Protein AF-A0A967JAC5-F1 (afdb_monomer)

Solvent-accessible surface area (backbone atoms only — not comparable to full-atom values): 6744 Å² total; per-residue (Å²): 112,56,71,59,28,47,74,72,74,51,65,57,45,40,52,68,57,49,48,42,51,32,27,32,42,99,85,54,91,62,72,37,90,35,36,62,32,83,73,79,87,44,86,60,30,35,56,51,96,73,80,52,101,63,58,70,65,92,83,77,24,71,68,17,19,12,68,77,66,49,56,58,78,51,39,55,64,90,80,77,50,70,52,76,59,63,81,59,94,86,69,72,83,75,94,51,53,83,79,49,64,81,65,44,59,84,133

Structure (mmCIF, N/CA/C/O backbone):
data_AF-A0A967JAC5-F1
#
_entry.id   AF-A0A967JAC5-F1
#
loop_
_atom_site.group_PDB
_atom_site.id
_atom_site.type_symbol
_atom_site.label_atom_id
_atom_site.label_alt_id
_atom_site.label_comp_id
_atom_site.label_asym_id
_atom_site.label_entity_id
_atom_site.label_seq_id
_atom_site.pdbx_PDB_ins_code
_atom_site.Cartn_x
_atom_site.Cartn_y
_atom_site.Cartn_z
_atom_site.occupancy
_atom_site.B_iso_or_equiv
_atom_site.auth_seq_id
_atom_site.auth_comp_id
_atom_site.auth_asym_id
_atom_site.auth_atom_id
_atom_site.pdbx_PDB_model_num
ATOM 1 N N . ALA A 1 1 ? -15.618 3.124 0.108 1.00 93.44 1 ALA A N 1
ATOM 2 C CA . ALA A 1 1 ? -14.870 1.882 -0.181 1.00 93.44 1 ALA A CA 1
ATOM 3 C C . ALA A 1 1 ? -15.411 0.703 0.634 1.00 93.44 1 ALA A C 1
ATOM 5 O O . ALA A 1 1 ? -15.743 -0.321 0.051 1.00 93.44 1 ALA A O 1
ATOM 6 N N . GLU A 1 2 ? -15.597 0.866 1.946 1.00 97.56 2 GLU A N 1
ATOM 7 C CA . GLU A 1 2 ? -16.080 -0.189 2.853 1.00 97.56 2 GLU A CA 1
ATOM 8 C C . GLU A 1 2 ? -17.402 -0.857 2.431 1.00 97.56 2 GLU A C 1
ATOM 10 O O . GLU A 1 2 ? -17.460 -2.079 2.352 1.00 97.56 2 GLU A O 1
ATOM 15 N N . ALA A 1 3 ? -18.438 -0.082 2.082 1.00 98.38 3 ALA A N 1
ATOM 16 C CA . ALA A 1 3 ? -19.729 -0.641 1.661 1.00 98.38 3 ALA A CA 1
ATOM 17 C C . ALA A 1 3 ? -19.607 -1.597 0.457 1.00 98.38 3 ALA A C 1
ATOM 19 O O . ALA A 1 3 ? -20.254 -2.641 0.420 1.00 98.38 3 ALA A O 1
ATOM 20 N N . PHE A 1 4 ? -18.741 -1.267 -0.508 1.00 98.50 4 PHE A N 1
ATOM 21 C CA . PHE A 1 4 ? -18.459 -2.138 -1.648 1.00 98.50 4 PHE A CA 1
ATOM 22 C C . PHE A 1 4 ? -17.691 -3.395 -1.222 1.00 98.50 4 PHE A C 1
ATOM 24 O O . PHE A 1 4 ? -18.052 -4.491 -1.641 1.00 98.50 4 PHE A O 1
ATOM 31 N N . ALA A 1 5 ? -16.671 -3.255 -0.367 1.00 98.31 5 ALA A N 1
ATOM 32 C CA . ALA A 1 5 ? -15.915 -4.397 0.145 1.00 98.31 5 ALA A CA 1
ATOM 33 C C . ALA A 1 5 ? -16.831 -5.392 0.876 1.00 98.31 5 ALA A C 1
ATOM 35 O O . ALA A 1 5 ? -16.770 -6.588 0.604 1.00 98.31 5 ALA A O 1
ATOM 36 N N . SER A 1 6 ? -17.737 -4.889 1.722 1.00 98.19 6 SER A N 1
ATOM 37 C CA . SER A 1 6 ? -18.734 -5.707 2.420 1.00 98.19 6 SER A CA 1
ATOM 38 C C . SER A 1 6 ? -19.700 -6.393 1.450 1.00 98.19 6 SER A C 1
ATOM 40 O O . SER A 1 6 ? -19.916 -7.599 1.558 1.00 98.19 6 SER A O 1
ATOM 42 N N . PHE A 1 7 ? -20.222 -5.666 0.454 1.00 98.44 7 PHE A N 1
ATOM 43 C CA . PHE A 1 7 ? -21.062 -6.245 -0.600 1.00 98.44 7 PHE A CA 1
ATOM 44 C C . PHE A 1 7 ? -20.353 -7.381 -1.359 1.00 98.44 7 PHE A C 1
ATOM 46 O O . PHE A 1 7 ? -20.974 -8.395 -1.670 1.00 98.44 7 PHE A O 1
ATOM 53 N N . ALA A 1 8 ? -19.049 -7.243 -1.610 1.00 98.25 8 ALA A N 1
ATOM 54 C CA . ALA A 1 8 ? -18.224 -8.256 -2.265 1.00 98.25 8 ALA A CA 1
ATOM 55 C C . ALA A 1 8 ? -17.793 -9.419 -1.340 1.00 98.25 8 ALA A C 1
ATOM 57 O O . ALA A 1 8 ? -17.046 -10.293 -1.776 1.00 98.25 8 ALA A O 1
ATOM 58 N N . GLY A 1 9 ? -18.239 -9.450 -0.077 1.00 98.44 9 GLY A N 1
ATOM 59 C CA . GLY A 1 9 ? -17.885 -10.491 0.896 1.00 98.44 9 GLY A CA 1
ATOM 60 C C . GLY A 1 9 ? -16.491 -10.342 1.516 1.00 98.44 9 GLY A C 1
ATOM 61 O O . GLY A 1 9 ? -15.980 -11.289 2.111 1.00 98.44 9 GLY A O 1
ATOM 62 N N . GLY A 1 10 ? -15.868 -9.172 1.372 1.00 97.81 10 GLY A N 1
ATOM 63 C CA . GLY A 1 10 ? -14.575 -8.832 1.956 1.00 97.81 10 GLY A CA 1
ATOM 64 C C . GLY A 1 10 ? -14.665 -7.724 3.007 1.00 97.81 10 GLY A C 1
ATOM 65 O O . GLY A 1 10 ? -15.731 -7.378 3.517 1.00 97.81 10 GLY A O 1
ATOM 66 N N . ARG A 1 11 ? -13.507 -7.141 3.313 1.00 98.69 11 ARG A N 1
ATOM 67 C CA . ARG A 1 11 ? -13.353 -5.924 4.120 1.00 98.69 11 ARG A CA 1
ATOM 68 C C . ARG A 1 11 ? -12.191 -5.101 3.579 1.00 98.69 11 ARG A C 1
ATOM 70 O O . ARG A 1 11 ? -11.387 -5.616 2.804 1.00 98.69 11 ARG A O 1
ATOM 77 N N . LEU A 1 12 ? -12.085 -3.850 4.011 1.00 98.69 12 LEU A N 1
ATOM 78 C CA . LEU A 1 1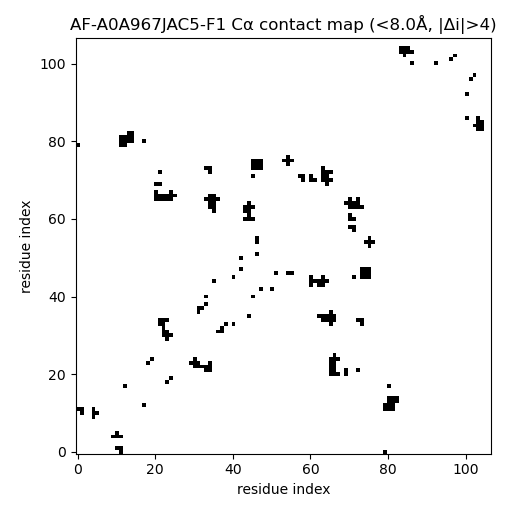2 ? -10.863 -3.084 3.782 1.00 98.69 12 LEU A CA 1
ATOM 79 C C . LEU A 1 12 ? -9.696 -3.702 4.575 1.00 98.69 12 LEU A C 1
ATOM 81 O O . LEU A 1 12 ? -9.920 -4.234 5.674 1.00 98.69 12 LEU A O 1
ATOM 85 N N . PRO A 1 13 ? -8.466 -3.658 4.038 1.00 98.69 13 PRO A N 1
ATOM 86 C CA . PRO A 1 13 ? -7.283 -3.979 4.818 1.00 98.69 13 PRO A CA 1
ATOM 87 C C . PRO A 1 13 ? -7.070 -2.902 5.885 1.00 98.69 13 PRO A C 1
ATOM 89 O O . PRO A 1 13 ? -7.421 -1.736 5.696 1.00 98.69 13 PRO A O 1
ATOM 92 N N . THR A 1 14 ? -6.453 -3.276 6.998 1.00 98.44 14 THR A N 1
ATOM 93 C CA . THR A 1 14 ? -5.789 -2.288 7.860 1.00 98.44 14 THR A CA 1
ATOM 94 C C . THR A 1 14 ? -4.529 -1.767 7.161 1.00 98.44 14 THR A C 1
ATOM 96 O O . THR A 1 14 ? -3.974 -2.452 6.301 1.00 98.44 14 THR A O 1
ATOM 99 N N . GLU A 1 15 ? -4.032 -0.589 7.541 1.00 98.12 15 GLU A N 1
ATOM 100 C CA . GLU A 1 15 ? -2.750 -0.071 7.034 1.00 98.12 15 GLU A CA 1
ATOM 101 C C . GLU A 1 15 ? -1.602 -1.061 7.277 1.00 98.12 15 GLU A C 1
ATOM 103 O O . GLU A 1 15 ? -0.820 -1.326 6.371 1.00 98.12 15 GLU A O 1
ATOM 108 N N . ALA A 1 16 ? -1.562 -1.711 8.444 1.00 96.94 16 ALA A N 1
ATOM 109 C CA . ALA A 1 16 ? -0.538 -2.706 8.756 1.00 96.94 16 ALA A CA 1
ATOM 110 C C . ALA A 1 16 ? -0.613 -3.957 7.856 1.00 96.94 16 ALA A C 1
ATOM 112 O O . ALA A 1 16 ? 0.413 -4.523 7.480 1.00 96.94 16 ALA A O 1
ATOM 113 N N . GLU A 1 17 ? -1.817 -4.412 7.493 1.00 98.12 17 GLU A N 1
ATOM 114 C CA . GLU A 1 17 ? -1.988 -5.516 6.536 1.00 98.12 17 GLU A CA 1
ATOM 115 C C . GLU A 1 17 ? -1.577 -5.110 5.125 1.00 98.12 17 GLU A C 1
ATOM 117 O O . GLU A 1 17 ? -0.929 -5.894 4.430 1.00 98.12 17 GLU A O 1
ATOM 122 N N . TRP A 1 18 ? -1.929 -3.889 4.725 1.00 98.62 18 TRP A N 1
ATOM 123 C CA . TRP A 1 18 ? -1.555 -3.324 3.437 1.00 98.62 18 TRP A CA 1
ATOM 124 C C . TRP A 1 18 ? -0.031 -3.185 3.316 1.00 98.62 18 TRP A C 1
ATOM 126 O O . TRP A 1 18 ? 0.563 -3.701 2.368 1.00 98.62 18 TRP A O 1
ATOM 136 N N . GLU A 1 19 ? 0.631 -2.612 4.326 1.00 97.88 19 GLU A N 1
ATOM 137 C CA . GLU A 1 19 ? 2.092 -2.480 4.360 1.00 97.88 19 GLU A CA 1
ATOM 138 C C . GLU A 1 19 ? 2.778 -3.849 4.411 1.00 97.88 19 GLU A C 1
ATOM 140 O O . GLU A 1 19 ? 3.792 -4.064 3.746 1.00 97.88 19 GLU A O 1
ATOM 145 N N . LYS A 1 20 ? 2.214 -4.825 5.135 1.00 97.38 20 LYS A N 1
ATOM 146 C CA . LYS A 1 20 ? 2.719 -6.202 5.102 1.00 97.38 20 LYS A CA 1
ATOM 147 C C . LYS A 1 20 ? 2.650 -6.783 3.693 1.00 97.38 20 LYS A C 1
ATOM 149 O O . LYS A 1 20 ? 3.628 -7.381 3.246 1.00 97.38 20 LYS A O 1
ATOM 154 N N . ALA A 1 21 ? 1.523 -6.618 3.003 1.00 98.12 21 ALA A N 1
ATOM 155 C CA . ALA A 1 21 ? 1.346 -7.104 1.638 1.00 98.12 21 ALA A CA 1
ATOM 156 C C . ALA A 1 21 ? 2.288 -6.409 0.642 1.00 98.12 21 ALA A C 1
ATOM 158 O O . ALA A 1 21 ? 2.734 -7.062 -0.303 1.00 98.12 21 ALA A O 1
ATOM 159 N N . ALA A 1 22 ? 2.612 -5.132 0.867 1.00 98.12 22 ALA A N 1
ATOM 160 C CA . ALA A 1 22 ? 3.526 -4.350 0.039 1.00 98.12 22 ALA A CA 1
ATOM 161 C C . ALA A 1 22 ? 4.994 -4.681 0.316 1.00 98.12 22 ALA A C 1
ATOM 163 O O . ALA A 1 22 ? 5.718 -5.070 -0.592 1.00 98.12 22 ALA A O 1
ATOM 164 N N . SER A 1 23 ? 5.438 -4.563 1.562 1.00 97.25 23 SER A N 1
ATOM 165 C CA . SER A 1 23 ? 6.860 -4.437 1.897 1.00 97.25 23 SER A CA 1
ATOM 166 C C . SER A 1 23 ? 7.477 -5.712 2.469 1.00 97.25 23 SER A C 1
ATOM 168 O O . SER A 1 23 ? 8.701 -5.822 2.534 1.00 97.25 23 SER A O 1
ATOM 170 N N . TRP A 1 24 ? 6.683 -6.702 2.878 1.00 97.56 24 TRP A N 1
ATOM 171 C CA . TRP A 1 24 ? 7.195 -7.930 3.495 1.00 97.56 24 TRP A CA 1
ATOM 172 C C . TRP A 1 24 ? 7.097 -9.138 2.561 1.00 97.56 24 TRP A C 1
ATOM 174 O O . TRP A 1 24 ? 6.438 -9.115 1.528 1.00 97.56 24 TRP A O 1
ATOM 184 N N . GLY A 1 25 ? 7.776 -10.222 2.929 1.00 94.25 25 GLY A N 1
ATOM 185 C CA . GLY A 1 25 ? 7.603 -11.544 2.327 1.00 94.25 25 GLY A CA 1
ATOM 186 C C . GLY A 1 25 ? 7.597 -12.627 3.409 1.00 94.25 25 GLY A C 1
ATOM 187 O O . GLY A 1 25 ? 7.956 -12.315 4.545 1.00 94.25 25 GLY A O 1
ATOM 188 N N . PRO A 1 26 ? 7.223 -13.876 3.076 1.00 89.62 26 PRO A N 1
ATOM 189 C CA . PRO A 1 26 ? 7.072 -14.959 4.054 1.00 89.62 26 PRO A CA 1
ATOM 190 C C . PRO A 1 26 ? 8.294 -15.167 4.960 1.00 89.62 26 PRO A C 1
ATOM 192 O O . PRO A 1 26 ? 8.133 -15.354 6.161 1.00 89.62 26 PRO A O 1
ATOM 195 N N . ASP A 1 27 ? 9.497 -15.044 4.391 1.00 87.88 27 ASP A N 1
ATOM 196 C CA . ASP A 1 27 ? 10.773 -15.276 5.082 1.00 87.88 27 ASP A CA 1
ATOM 197 C C . ASP A 1 27 ? 11.590 -13.986 5.290 1.00 87.88 27 ASP A C 1
ATOM 199 O O . ASP A 1 27 ? 12.791 -14.025 5.564 1.00 87.88 27 ASP A O 1
ATOM 203 N N . ALA A 1 28 ? 10.972 -12.815 5.102 1.00 88.75 28 ALA A N 1
ATOM 204 C CA . ALA A 1 28 ? 11.673 -11.542 5.216 1.00 88.75 28 ALA A CA 1
ATOM 205 C C . ALA A 1 28 ? 11.899 -11.176 6.690 1.00 88.75 28 ALA A C 1
ATOM 207 O O . ALA A 1 28 ? 10.955 -11.102 7.473 1.00 88.75 28 ALA A O 1
ATOM 208 N N . THR A 1 29 ? 13.148 -10.893 7.058 1.00 91.00 29 THR A N 1
ATOM 209 C CA . THR A 1 29 ? 13.511 -10.377 8.391 1.00 91.00 29 THR A CA 1
ATOM 210 C C . THR A 1 29 ? 13.520 -8.850 8.454 1.00 91.00 29 THR A C 1
ATOM 212 O O . THR A 1 29 ? 13.504 -8.278 9.540 1.00 91.00 29 THR A O 1
ATOM 215 N N . THR A 1 30 ? 13.515 -8.185 7.296 1.00 94.81 30 THR A N 1
ATOM 216 C CA . THR A 1 30 ? 13.431 -6.728 7.145 1.00 94.81 30 THR A CA 1
ATOM 217 C C . THR A 1 30 ? 12.487 -6.368 5.994 1.00 94.81 30 THR A C 1
ATOM 219 O O . THR A 1 30 ? 12.430 -7.123 5.015 1.00 94.81 30 THR A O 1
ATOM 222 N N . PRO A 1 31 ? 11.795 -5.216 6.046 1.00 95.81 31 PRO A N 1
ATOM 223 C CA . PRO A 1 31 ? 10.945 -4.772 4.948 1.00 95.81 31 PRO A CA 1
ATOM 224 C C . PRO A 1 31 ? 11.774 -4.417 3.707 1.00 95.81 31 PRO A C 1
ATOM 226 O O . PRO A 1 31 ? 12.916 -3.956 3.791 1.00 95.81 31 PRO A O 1
ATOM 229 N N . ARG A 1 32 ? 11.181 -4.624 2.534 1.00 95.62 32 ARG A N 1
ATOM 230 C CA . ARG A 1 32 ? 11.679 -4.147 1.244 1.00 95.62 32 ARG A CA 1
ATOM 231 C C . ARG A 1 32 ? 11.280 -2.680 1.084 1.00 95.62 32 ARG A C 1
ATOM 233 O O . ARG A 1 32 ? 10.174 -2.320 1.475 1.00 95.62 32 ARG A O 1
ATOM 240 N N . PRO A 1 33 ? 12.131 -1.838 0.478 1.00 96.69 33 PRO A N 1
ATOM 241 C CA . PRO A 1 33 ? 11.785 -0.437 0.250 1.00 96.69 33 PRO A CA 1
ATOM 242 C C . PRO A 1 33 ? 10.704 -0.258 -0.829 1.00 96.69 33 PRO A C 1
ATOM 244 O O . PRO A 1 33 ? 10.017 0.758 -0.829 1.00 96.69 33 PRO A O 1
ATOM 247 N N . TYR A 1 34 ? 10.542 -1.230 -1.734 1.00 97.81 34 TYR A N 1
ATOM 248 C CA . TYR A 1 34 ? 9.469 -1.277 -2.729 1.00 97.81 34 TYR A CA 1
ATOM 249 C C . TYR A 1 34 ? 8.875 -2.689 -2.807 1.00 97.81 34 TYR A C 1
ATOM 251 O O . TYR A 1 34 ? 9.583 -3.651 -2.479 1.00 97.81 34 TYR A O 1
ATOM 259 N N . PRO A 1 35 ? 7.640 -2.856 -3.321 1.00 97.88 35 PRO A N 1
ATOM 260 C CA . PRO A 1 35 ? 7.014 -4.175 -3.413 1.00 97.88 35 PRO A CA 1
ATOM 261 C C . PRO A 1 35 ? 7.863 -5.222 -4.143 1.00 97.88 35 PRO A C 1
ATOM 263 O O . PRO A 1 35 ? 8.082 -6.332 -3.650 1.00 97.88 35 PRO A O 1
ATOM 266 N N . TRP A 1 36 ? 8.459 -4.822 -5.263 1.00 97.00 36 TRP A N 1
ATOM 267 C CA . TRP A 1 36 ? 9.319 -5.666 -6.093 1.00 97.00 36 TRP A CA 1
ATOM 268 C C . TRP A 1 36 ? 10.755 -5.833 -5.561 1.00 97.00 36 TRP A C 1
ATOM 270 O O . TRP A 1 36 ? 11.524 -6.617 -6.117 1.00 97.00 36 TRP A O 1
ATOM 280 N N . GLY A 1 37 ? 11.157 -5.133 -4.493 1.00 96.19 37 GLY A N 1
ATOM 281 C CA . GLY A 1 37 ? 12.500 -5.228 -3.911 1.00 96.19 37 GLY A CA 1
ATOM 282 C C . GLY A 1 37 ? 13.209 -3.884 -3.756 1.00 96.19 37 GLY A C 1
ATOM 283 O O . GLY A 1 37 ? 12.603 -2.891 -3.374 1.00 96.19 37 GLY A O 1
ATOM 284 N N . SER A 1 38 ? 14.524 -3.865 -3.986 1.00 96.25 38 SER A N 1
ATOM 285 C CA . SER A 1 38 ? 15.395 -2.704 -3.729 1.00 96.25 38 SER A CA 1
ATOM 286 C C . SER A 1 38 ? 15.788 -1.907 -4.972 1.00 96.25 38 SER A C 1
ATOM 288 O O . SER A 1 38 ? 16.421 -0.857 -4.853 1.00 96.25 38 SER A O 1
ATOM 290 N N . SER A 1 39 ? 15.433 -2.377 -6.169 1.00 96.81 39 SER A N 1
ATOM 291 C CA . SER A 1 39 ? 15.692 -1.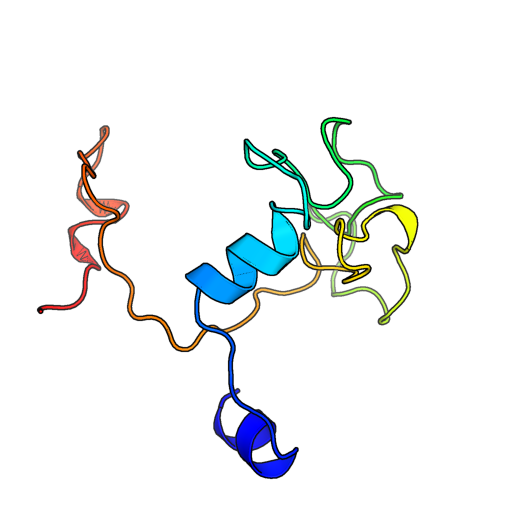639 -7.403 1.00 96.81 39 SER A CA 1
ATOM 292 C C . SER A 1 39 ? 14.818 -0.393 -7.482 1.00 96.81 39 SER A C 1
ATOM 294 O O . SER A 1 39 ? 13.626 -0.451 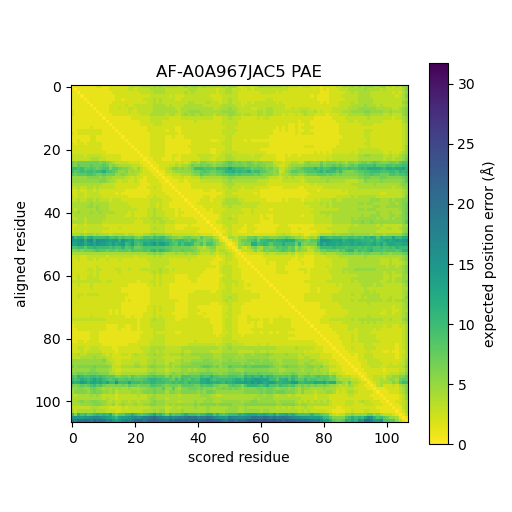-7.169 1.00 96.81 39 SER A O 1
ATOM 296 N N . GLN A 1 40 ? 15.397 0.709 -7.967 1.00 96.25 40 GLN A N 1
ATOM 297 C CA . GLN A 1 40 ? 14.667 1.964 -8.126 1.00 96.25 40 GLN A CA 1
ATOM 298 C C . GLN A 1 40 ? 13.389 1.781 -8.968 1.00 96.25 40 GLN A C 1
ATOM 300 O O . GLN A 1 40 ? 13.371 0.965 -9.903 1.00 96.25 40 GLN A O 1
ATOM 305 N N . PRO A 1 41 ? 12.322 2.540 -8.667 1.00 95.19 41 PRO A N 1
ATOM 306 C CA . PRO A 1 41 ? 11.116 2.538 -9.475 1.00 95.19 41 PRO A CA 1
ATOM 307 C C . PRO A 1 41 ? 11.414 2.912 -10.928 1.00 95.19 41 PRO A C 1
ATOM 309 O O . PRO A 1 41 ? 12.219 3.793 -11.216 1.00 95.19 41 PRO A O 1
ATOM 312 N N . THR A 1 42 ? 10.748 2.225 -11.851 1.00 95.31 42 THR A N 1
ATOM 313 C CA . THR A 1 42 ? 10.776 2.534 -13.285 1.00 95.31 42 THR A CA 1
ATOM 314 C C . THR A 1 42 ? 9.358 2.402 -13.823 1.00 95.31 42 THR A C 1
ATOM 316 O O . THR A 1 42 ? 8.517 1.776 -13.176 1.00 95.31 42 THR A O 1
ATOM 319 N N . ALA A 1 43 ? 9.118 2.865 -15.050 1.00 94.00 43 ALA A N 1
ATOM 320 C CA . ALA A 1 43 ? 7.836 2.689 -15.734 1.00 94.00 43 ALA A CA 1
ATOM 321 C C . ALA A 1 43 ? 7.435 1.213 -15.974 1.00 94.00 43 ALA A C 1
ATOM 323 O O . ALA A 1 43 ? 6.347 0.956 -16.474 1.00 94.00 43 ALA A O 1
ATOM 324 N N . ARG A 1 44 ? 8.293 0.228 -15.655 1.00 94.81 44 ARG A N 1
ATOM 325 C CA . 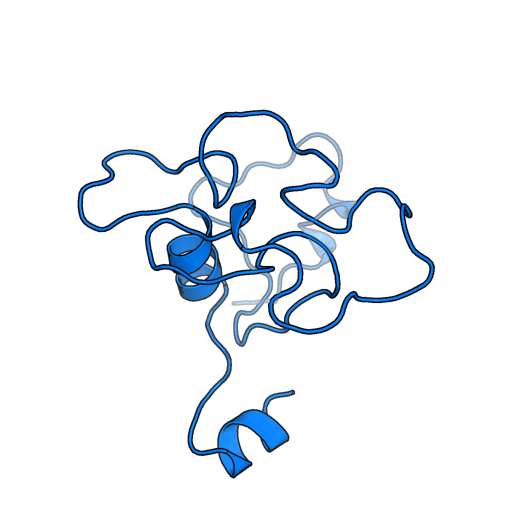ARG A 1 44 ? 7.927 -1.204 -15.643 1.00 94.81 44 ARG A CA 1
ATOM 326 C C . ARG A 1 44 ? 7.320 -1.665 -14.318 1.00 94.81 44 ARG A C 1
ATOM 328 O O . ARG A 1 44 ? 6.681 -2.712 -14.292 1.00 94.81 44 ARG A O 1
ATOM 335 N N . HIS A 1 45 ? 7.573 -0.930 -13.240 1.00 97.44 45 HIS A N 1
ATOM 336 C CA . HIS A 1 45 ? 7.197 -1.323 -11.887 1.00 9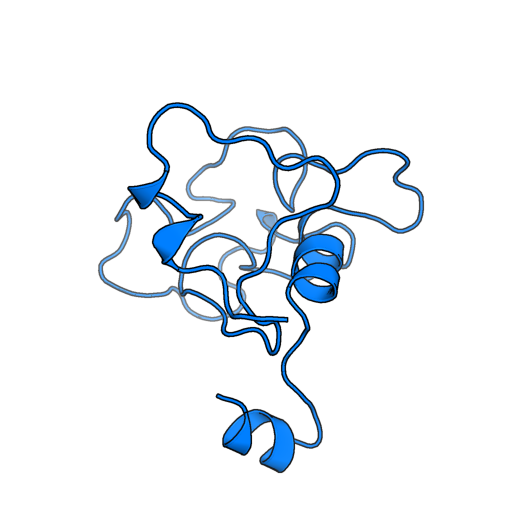7.44 45 HIS A CA 1
ATOM 337 C C . HIS A 1 45 ? 5.882 -0.680 -11.442 1.00 97.44 45 HIS A C 1
ATOM 339 O O . HIS A 1 45 ? 5.087 -1.333 -10.783 1.00 97.44 45 HIS A O 1
ATOM 345 N N . ALA A 1 46 ? 5.655 0.590 -11.778 1.00 97.19 46 ALA A N 1
ATOM 346 C CA . ALA A 1 46 ? 4.517 1.338 -11.261 1.00 97.19 46 ALA A CA 1
ATOM 347 C C . ALA A 1 46 ? 4.163 2.534 -12.152 1.00 97.19 46 ALA A C 1
ATOM 349 O O . ALA A 1 46 ? 5.012 3.055 -12.878 1.00 97.19 46 ALA A O 1
ATOM 350 N N . ASN A 1 47 ? 2.920 2.998 -12.035 1.00 96.31 47 ASN A N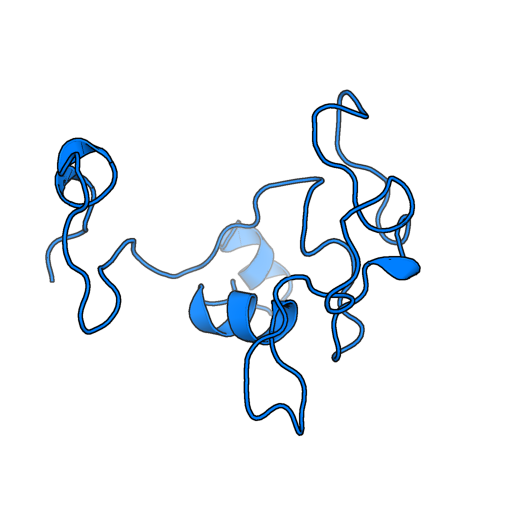 1
ATOM 351 C CA . ASN A 1 47 ? 2.455 4.275 -12.569 1.00 96.31 47 ASN A CA 1
ATOM 352 C C . ASN A 1 47 ? 2.582 5.364 -11.494 1.00 96.31 47 ASN A C 1
ATOM 354 O O . ASN A 1 47 ? 1.699 5.521 -10.649 1.00 96.31 47 ASN A O 1
ATOM 358 N N . ILE A 1 48 ? 3.696 6.091 -11.499 1.00 93.00 48 ILE A N 1
ATOM 359 C CA . ILE A 1 48 ? 4.013 7.143 -10.521 1.00 93.00 48 ILE A CA 1
ATOM 360 C C . ILE A 1 48 ? 4.476 8.418 -11.242 1.00 93.00 48 ILE A C 1
ATOM 362 O O . ILE A 1 48 ? 4.588 8.441 -12.462 1.00 93.00 48 ILE A O 1
ATOM 366 N N . ALA A 1 49 ? 4.723 9.499 -10.493 1.00 84.69 49 ALA A N 1
ATOM 367 C CA . ALA A 1 49 ? 5.330 10.739 -11.000 1.00 84.69 49 ALA A CA 1
ATOM 368 C C . ALA A 1 49 ? 4.589 11.433 -12.166 1.00 84.69 49 ALA A C 1
ATOM 370 O O . ALA A 1 49 ? 5.199 12.171 -12.934 1.00 84.69 49 ALA A O 1
ATOM 371 N N . HIS A 1 50 ? 3.267 11.250 -12.264 1.00 77.69 50 HIS A N 1
ATOM 372 C CA . HIS A 1 50 ? 2.436 11.791 -13.349 1.00 77.69 50 HIS A CA 1
ATOM 373 C C . HIS A 1 50 ? 2.813 11.282 -14.751 1.00 77.69 50 HIS A C 1
ATOM 375 O O . HIS A 1 50 ? 2.517 11.944 -15.747 1.00 77.69 50 HIS A O 1
ATOM 381 N N . ASP A 1 51 ? 3.385 10.078 -14.849 1.00 75.81 51 ASP A N 1
ATOM 382 C CA . ASP A 1 51 ? 3.645 9.417 -16.136 1.00 75.81 51 ASP A CA 1
ATOM 383 C C . ASP A 1 51 ? 2.352 9.196 -16.952 1.00 75.81 51 ASP A C 1
ATOM 385 O O . ASP A 1 51 ? 2.386 9.084 -18.182 1.00 75.81 51 ASP A O 1
ATOM 389 N N . ARG A 1 52 ? 1.190 9.158 -16.279 1.00 84.19 52 ARG A N 1
ATOM 390 C CA . ARG A 1 52 ? -0.146 9.100 -16.888 1.00 84.19 52 ARG A CA 1
ATOM 391 C C . ARG A 1 52 ? -1.143 10.027 -16.194 1.00 84.19 52 ARG A C 1
ATOM 393 O O . ARG A 1 52 ? -1.054 10.299 -15.002 1.00 84.19 52 ARG A O 1
ATOM 400 N N . TRP A 1 53 ? -2.170 10.429 -16.942 1.00 87.94 53 TRP A N 1
ATOM 401 C CA . TRP A 1 53 ? -3.304 11.233 -16.463 1.00 87.94 53 TRP A CA 1
ATOM 402 C C . TRP A 1 53 ? -4.478 10.364 -15.971 1.00 87.94 53 TRP A C 1
ATOM 404 O O . TRP A 1 53 ? -5.635 10.620 -16.297 1.00 87.94 53 TRP A O 1
ATOM 414 N N . GLY A 1 54 ? -4.168 9.301 -15.225 1.00 92.56 54 GLY A N 1
ATOM 415 C CA . GLY A 1 54 ? -5.129 8.337 -14.680 1.00 92.56 54 GLY A CA 1
ATOM 416 C C . GLY A 1 54 ? -4.474 6.995 -14.323 1.00 92.56 54 GLY A C 1
ATOM 417 O O . GLY A 1 54 ? -3.316 6.771 -14.698 1.00 92.56 54 GLY A O 1
ATOM 418 N N . PRO A 1 55 ? -5.195 6.101 -13.619 1.00 96.12 55 PRO A N 1
ATOM 419 C CA . PRO A 1 55 ? -4.689 4.774 -13.292 1.00 96.12 55 PRO A CA 1
ATOM 420 C C . PRO A 1 55 ? -4.576 3.898 -14.542 1.00 96.12 55 PRO A C 1
ATOM 422 O O . PRO A 1 55 ? -5.356 4.021 -15.493 1.00 96.12 55 PRO A O 1
ATOM 425 N N . ALA A 1 56 ? -3.603 2.996 -14.543 1.00 96.25 56 ALA A N 1
ATOM 426 C CA . ALA A 1 56 ? -3.475 1.965 -15.555 1.00 96.25 56 ALA A CA 1
ATOM 427 C C . ALA A 1 56 ? -4.511 0.846 -15.328 1.00 96.25 56 ALA A C 1
ATOM 429 O O . ALA A 1 56 ? -4.978 0.642 -14.205 1.00 96.25 56 ALA A O 1
ATOM 430 N N . PRO A 1 57 ? -4.864 0.079 -16.376 1.00 97.38 57 PRO A N 1
ATOM 431 C CA . PRO A 1 57 ? -5.647 -1.141 -16.209 1.00 97.38 57 PRO A CA 1
ATOM 432 C C . PRO A 1 57 ? -5.011 -2.096 -15.188 1.00 97.38 57 PRO A C 1
ATOM 434 O O . PRO A 1 57 ? -3.785 -2.194 -15.112 1.00 97.38 57 PRO A O 1
ATOM 437 N N . VAL A 1 58 ? -5.835 -2.834 -14.442 1.00 97.75 58 VAL A N 1
ATOM 438 C CA . VAL A 1 58 ? -5.353 -3.877 -13.520 1.00 97.75 58 VAL A CA 1
ATOM 439 C C . VAL A 1 58 ? -4.527 -4.919 -14.290 1.00 97.75 58 VAL A C 1
ATOM 441 O O . VAL A 1 58 ? -4.933 -5.349 -15.370 1.00 97.75 58 VAL A O 1
ATOM 444 N N . GLY A 1 59 ? -3.374 -5.312 -13.745 1.00 97.69 59 GLY A N 1
ATOM 445 C CA . GLY A 1 59 ? -2.420 -6.243 -14.361 1.00 97.69 59 GLY A CA 1
ATOM 446 C C . GLY A 1 59 ? -1.398 -5.586 -15.297 1.00 97.69 59 GLY A C 1
ATOM 447 O O . GLY A 1 59 ? -0.703 -6.277 -16.042 1.00 97.69 59 GLY A O 1
ATOM 448 N N . SER A 1 60 ? -1.312 -4.250 -15.321 1.00 97.38 60 SER A N 1
ATOM 449 C CA . SER A 1 60 ? -0.390 -3.537 -16.226 1.00 97.38 60 SER A CA 1
ATOM 450 C C . SER A 1 60 ? 1.076 -3.608 -15.793 1.00 97.38 60 SER A C 1
ATOM 452 O O . SER A 1 60 ? 1.964 -3.368 -16.616 1.00 97.38 60 SER A O 1
ATOM 454 N N . TYR A 1 61 ? 1.340 -3.921 -14.522 1.00 97.50 61 TYR A N 1
ATOM 455 C CA . TYR A 1 61 ? 2.673 -3.851 -13.922 1.00 97.50 61 TYR A CA 1
ATOM 456 C C . TYR A 1 61 ? 3.046 -5.139 -13.172 1.00 97.50 61 TYR A C 1
ATOM 458 O O . TYR A 1 61 ? 3.336 -5.090 -11.976 1.00 97.50 61 TYR A O 1
ATOM 466 N N . PRO A 1 62 ? 3.152 -6.289 -13.865 1.00 98.31 62 PRO A N 1
ATOM 467 C CA . PRO A 1 62 ? 3.544 -7.548 -13.228 1.00 98.31 62 PRO A CA 1
ATOM 468 C C . PRO A 1 62 ? 4.964 -7.504 -12.649 1.00 98.31 62 PRO A C 1
ATOM 470 O O . PRO A 1 62 ? 5.275 -8.189 -11.679 1.00 98.31 62 PRO A O 1
ATOM 473 N N . GLY A 1 63 ? 5.842 -6.656 -13.201 1.00 98.00 63 GLY A N 1
ATOM 474 C CA . GLY A 1 63 ? 7.170 -6.408 -12.632 1.00 98.00 63 GLY A CA 1
ATOM 475 C C . GLY A 1 63 ? 7.138 -5.663 -11.293 1.00 98.00 63 GLY A C 1
ATOM 476 O O . GLY A 1 63 ? 8.141 -5.659 -10.589 1.00 98.00 63 GLY A O 1
ATOM 477 N N . GLY A 1 64 ? 6.010 -5.038 -10.947 1.00 98.06 64 GLY A N 1
ATOM 478 C CA . GLY A 1 64 ? 5.787 -4.321 -9.696 1.00 98.06 64 GLY A CA 1
ATOM 479 C C . GLY A 1 64 ? 5.177 -5.163 -8.576 1.00 98.06 64 GLY A C 1
ATOM 480 O O . GLY A 1 64 ? 4.829 -4.611 -7.534 1.00 98.06 64 GLY A O 1
ATOM 481 N N . ALA A 1 65 ? 5.005 -6.470 -8.783 1.00 98.50 65 ALA A N 1
ATOM 482 C CA . ALA A 1 65 ? 4.379 -7.344 -7.802 1.00 98.50 65 ALA A CA 1
ATOM 483 C C . ALA A 1 65 ? 5.171 -7.411 -6.485 1.00 98.50 65 ALA A C 1
ATOM 485 O O . ALA A 1 65 ? 6.406 -7.432 -6.477 1.00 98.50 65 ALA A O 1
ATOM 486 N N . SER A 1 66 ? 4.448 -7.501 -5.368 1.00 98.12 66 SER A N 1
ATOM 487 C CA . SER A 1 66 ? 5.037 -7.782 -4.062 1.00 98.12 66 SER A CA 1
ATOM 488 C C . SER A 1 66 ? 5.529 -9.226 -3.940 1.00 98.12 66 SER A C 1
ATOM 490 O O . SER A 1 66 ? 5.274 -10.075 -4.797 1.00 98.12 66 SER A O 1
ATOM 492 N N . ALA A 1 67 ? 6.180 -9.553 -2.821 1.00 97.44 67 ALA A N 1
ATOM 493 C CA . ALA A 1 67 ? 6.588 -10.927 -2.512 1.00 97.44 67 ALA A CA 1
ATOM 494 C C . ALA A 1 67 ? 5.418 -11.929 -2.457 1.00 97.44 67 ALA A C 1
ATOM 496 O O . ALA A 1 67 ? 5.642 -13.133 -2.566 1.00 97.44 67 ALA A O 1
ATOM 497 N N . TYR A 1 68 ? 4.190 -11.434 -2.276 1.00 97.56 68 TYR A N 1
ATOM 498 C CA . TYR A 1 68 ? 2.962 -12.228 -2.250 1.00 97.56 68 TYR A CA 1
ATOM 499 C C . TYR A 1 68 ? 2.235 -12.252 -3.604 1.00 97.56 68 TYR A C 1
ATOM 501 O O . TYR A 1 68 ? 1.159 -12.836 -3.701 1.00 97.56 68 TYR A O 1
ATOM 509 N N . GLY A 1 69 ? 2.799 -11.625 -4.642 1.00 97.81 69 GLY A N 1
ATOM 510 C CA . GLY A 1 69 ? 2.195 -11.546 -5.973 1.00 97.81 69 GLY A CA 1
ATOM 511 C C . GLY A 1 69 ? 1.116 -10.471 -6.116 1.00 97.81 69 GLY A C 1
ATOM 512 O O . GLY A 1 69 ? 0.380 -10.489 -7.096 1.00 97.81 69 GLY A O 1
ATOM 513 N N . VAL A 1 70 ? 0.996 -9.546 -5.157 1.00 98.31 70 VAL A N 1
ATOM 514 C CA . VAL A 1 70 ? 0.036 -8.438 -5.250 1.00 98.31 70 VAL A CA 1
ATOM 515 C C . VAL A 1 70 ? 0.644 -7.335 -6.109 1.00 98.31 70 VAL A C 1
ATOM 517 O O . VAL A 1 70 ? 1.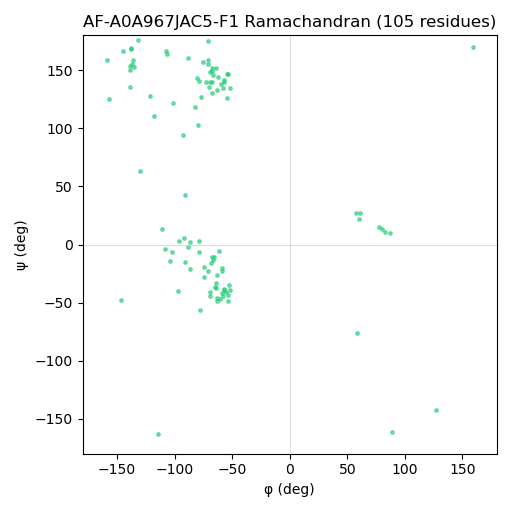701 -6.795 -5.782 1.00 98.31 70 VAL A O 1
ATOM 520 N N . GLU A 1 71 ? -0.001 -7.030 -7.226 1.00 98.56 71 GLU A N 1
ATOM 521 C CA . GLU A 1 71 ? 0.431 -5.997 -8.167 1.00 98.56 71 GLU A CA 1
ATOM 522 C C . GLU A 1 71 ? -0.142 -4.623 -7.806 1.00 98.56 71 GLU A C 1
ATOM 524 O O . GLU A 1 71 ? -1.144 -4.525 -7.104 1.00 98.56 71 GLU A O 1
ATOM 529 N N . GLN A 1 72 ? 0.485 -3.563 -8.326 1.00 98.06 72 GLN A N 1
ATOM 530 C CA . GLN A 1 72 ? -0.028 -2.183 -8.284 1.00 98.06 72 GLN A CA 1
ATOM 531 C C . GLN A 1 72 ? -0.254 -1.587 -6.881 1.00 98.06 72 GLN A C 1
ATOM 533 O O . GLN A 1 72 ? -0.922 -0.571 -6.760 1.00 98.06 72 GLN A O 1
ATOM 538 N N . LEU A 1 73 ? 0.406 -2.126 -5.847 1.00 98.19 73 LEU A N 1
ATOM 539 C CA . LEU A 1 73 ? 0.439 -1.532 -4.497 1.00 98.19 73 LEU A CA 1
ATOM 540 C C . LEU A 1 73 ? 1.188 -0.187 -4.429 1.00 98.19 73 LEU A C 1
ATOM 542 O O . LEU A 1 73 ? 1.119 0.514 -3.426 1.00 98.19 73 LEU A O 1
ATOM 546 N N . LEU A 1 74 ? 1.953 0.178 -5.462 1.00 97.38 74 LEU A N 1
ATOM 547 C CA . LEU A 1 74 ? 2.570 1.500 -5.566 1.00 97.38 74 LEU A CA 1
ATOM 548 C C . LEU A 1 74 ? 2.104 2.188 -6.849 1.00 97.38 74 LEU A C 1
ATOM 550 O O . LEU A 1 74 ? 2.279 1.644 -7.939 1.00 97.38 74 LEU A O 1
ATOM 554 N N . GLY A 1 75 ? 1.608 3.419 -6.717 1.00 96.25 75 GLY A N 1
ATOM 555 C CA . GLY A 1 75 ? 1.119 4.219 -7.838 1.00 96.25 75 GLY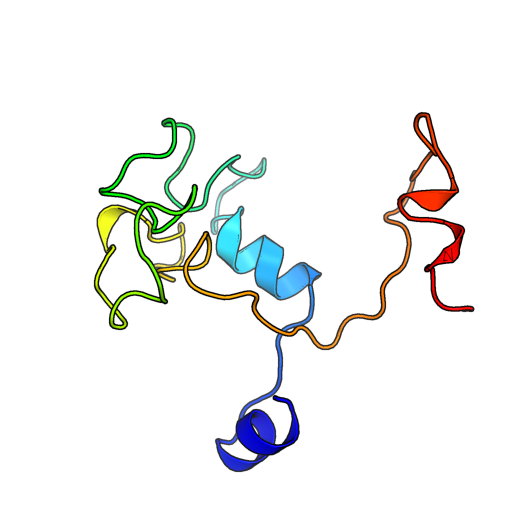 A CA 1
ATOM 556 C C . GLY A 1 75 ? -0.360 3.992 -8.139 1.00 96.25 75 GLY A C 1
ATOM 557 O O . GLY A 1 75 ? -1.100 3.513 -7.291 1.00 96.25 75 GLY A O 1
ATOM 558 N N . ASP A 1 76 ? -0.782 4.376 -9.344 1.00 97.00 76 ASP A N 1
ATOM 559 C CA . ASP A 1 76 ? -2.164 4.289 -9.846 1.00 97.00 76 ASP A CA 1
ATOM 560 C C . ASP A 1 76 ? -3.219 5.047 -9.022 1.00 97.00 76 ASP A C 1
ATOM 562 O O . ASP A 1 76 ? -3.678 6.108 -9.453 1.00 97.00 76 ASP A O 1
ATOM 566 N N . VAL A 1 77 ? -3.624 4.524 -7.865 1.00 97.12 77 VAL A N 1
ATOM 567 C CA . VAL A 1 77 ? -4.607 5.136 -6.961 1.00 97.12 77 VAL A CA 1
ATOM 568 C C . VAL A 1 77 ? -4.169 4.996 -5.508 1.00 97.12 77 VAL A C 1
ATOM 570 O O . VAL A 1 77 ? -3.490 4.048 -5.137 1.00 97.12 77 VAL A O 1
ATOM 573 N N . TYR A 1 78 ? -4.622 5.915 -4.656 1.00 97.50 78 TYR A N 1
ATOM 574 C CA . TYR A 1 78 ? -4.584 5.676 -3.216 1.00 97.50 78 TYR A CA 1
ATOM 575 C C . TYR A 1 78 ? -5.606 4.602 -2.834 1.00 97.50 78 TYR A C 1
ATOM 577 O O . TYR A 1 78 ? -6.763 4.649 -3.263 1.00 97.50 78 TYR A O 1
ATOM 585 N N . GLU A 1 79 ? -5.188 3.663 -1.992 1.00 98.50 79 GLU A N 1
ATOM 586 C CA . GLU A 1 79 ? -6.028 2.576 -1.500 1.00 98.50 79 GLU A CA 1
ATOM 587 C C . GLU A 1 79 ? -6.516 2.883 -0.080 1.00 98.50 79 GLU A C 1
ATOM 589 O O . GLU A 1 79 ? -5.729 3.092 0.840 1.00 98.50 79 GLU A O 1
ATOM 594 N N . TRP A 1 80 ? -7.837 2.926 0.108 1.00 98.56 80 TRP A N 1
ATOM 595 C CA . TRP A 1 80 ? -8.438 3.150 1.425 1.00 98.56 80 TRP A CA 1
ATOM 596 C C . TRP A 1 80 ? -8.182 1.967 2.362 1.00 98.56 80 TRP A C 1
ATOM 598 O O . TRP A 1 80 ? -8.509 0.827 2.023 1.00 98.56 80 TRP A O 1
ATOM 608 N N . THR A 1 81 ? -7.711 2.255 3.573 1.00 98.56 81 THR A N 1
ATOM 609 C CA . THR A 1 81 ? -7.581 1.279 4.661 1.00 98.56 81 THR A CA 1
ATOM 610 C C . THR A 1 81 ? -8.658 1.521 5.722 1.00 98.56 81 THR A C 1
ATOM 612 O O . THR A 1 81 ? -9.310 2.566 5.740 1.00 98.56 81 THR A O 1
ATOM 615 N N . SER A 1 82 ? -8.886 0.543 6.600 1.00 98.06 82 SER A N 1
ATOM 616 C CA . SER A 1 82 ? -9.761 0.704 7.771 1.00 98.06 82 SER A CA 1
ATOM 617 C C . SER A 1 82 ? -9.037 1.284 8.991 1.00 98.06 82 SER A C 1
ATOM 619 O O . SER A 1 82 ? -9.626 1.343 10.070 1.00 98.06 82 SER A O 1
ATOM 621 N N . SER A 1 83 ? -7.749 1.615 8.867 1.00 96.75 83 SER A N 1
ATOM 622 C CA . SER A 1 83 ? -6.969 2.162 9.973 1.00 96.75 83 SER A CA 1
ATOM 623 C C . SER A 1 83 ? -7.277 3.639 10.171 1.00 96.75 83 SER A C 1
ATOM 625 O O . SER A 1 83 ? -7.399 4.393 9.209 1.00 96.75 83 SER A O 1
ATOM 627 N N . ARG A 1 84 ? -7.347 4.048 11.437 1.00 95.38 84 ARG A N 1
ATOM 628 C CA . ARG A 1 84 ? -7.260 5.459 11.819 1.00 95.38 84 ARG A CA 1
ATOM 629 C C . ARG A 1 84 ? -5.839 5.961 11.609 1.00 95.38 84 ARG A C 1
ATOM 631 O O . ARG A 1 84 ? -4.891 5.176 11.682 1.00 95.38 84 ARG A O 1
ATOM 638 N N . PHE A 1 85 ? -5.688 7.265 11.415 1.00 95.00 85 PHE A N 1
ATOM 639 C CA . PHE A 1 85 ? -4.366 7.876 11.370 1.00 95.00 85 PHE A CA 1
ATOM 640 C C . PHE A 1 85 ? -3.843 8.079 12.798 1.00 95.00 85 PHE A C 1
ATOM 642 O O . PHE A 1 85 ? -4.289 8.970 13.518 1.00 95.00 85 PHE A O 1
ATOM 649 N N . THR A 1 86 ? -2.924 7.214 13.228 1.00 94.56 86 THR A N 1
ATOM 650 C CA . THR A 1 86 ? -2.341 7.209 14.582 1.00 94.56 86 THR A CA 1
ATOM 651 C C . THR A 1 86 ? -0.825 7.030 14.511 1.00 94.56 86 THR A C 1
ATOM 653 O O . THR A 1 86 ? -0.344 6.391 13.573 1.00 94.56 86 THR A O 1
ATOM 656 N N . PRO A 1 87 ? -0.049 7.524 15.492 1.00 93.75 87 PRO A N 1
ATOM 657 C CA . PRO A 1 87 ? 1.403 7.391 15.465 1.00 93.75 87 PRO A CA 1
ATOM 658 C C . PRO A 1 87 ? 1.857 5.933 15.618 1.00 93.75 87 PRO A C 1
ATOM 660 O O . PRO A 1 87 ? 1.356 5.193 16.466 1.00 93.75 87 PRO A O 1
ATOM 663 N N . TYR A 1 88 ? 2.888 5.546 14.862 1.00 90.88 88 TYR A N 1
ATOM 664 C CA . TYR A 1 88 ? 3.629 4.312 15.131 1.00 90.88 88 TYR A CA 1
ATOM 665 C C . TYR A 1 88 ? 4.346 4.387 16.494 1.00 90.88 88 TYR A C 1
ATOM 667 O O . TYR A 1 88 ? 4.737 5.476 16.932 1.00 90.88 88 TYR A O 1
ATOM 675 N N . PRO A 1 89 ? 4.585 3.246 17.171 1.00 91.94 89 PRO A N 1
ATOM 676 C CA . PRO A 1 89 ? 5.376 3.223 18.396 1.00 91.94 89 PRO A CA 1
ATOM 677 C C . PRO A 1 89 ? 6.753 3.868 18.199 1.00 91.94 89 PRO A C 1
ATOM 679 O O . PRO A 1 89 ? 7.509 3.481 17.312 1.00 91.94 89 PRO A O 1
ATOM 682 N N . GLY A 1 90 ? 7.081 4.846 19.045 1.00 93.00 90 GLY A N 1
ATOM 683 C CA . GLY A 1 90 ? 8.338 5.594 18.949 1.00 93.00 90 GLY A CA 1
ATOM 684 C C . GLY A 1 90 ? 8.323 6.752 17.948 1.00 93.00 90 GLY A C 1
ATOM 685 O O . GLY A 1 90 ? 9.385 7.307 17.676 1.00 93.00 90 GLY A O 1
ATOM 686 N N . TYR A 1 91 ? 7.153 7.130 17.416 1.00 93.62 91 TYR A N 1
ATOM 687 C CA . TYR A 1 91 ? 6.999 8.345 16.618 1.00 93.62 91 TYR A CA 1
ATOM 688 C C . TYR A 1 91 ? 7.571 9.568 17.349 1.00 93.62 91 TYR A C 1
ATOM 690 O O . TYR A 1 91 ? 7.318 9.785 18.536 1.00 93.62 91 TYR A O 1
ATOM 698 N N . ALA A 1 92 ? 8.322 10.374 16.606 1.00 93.56 92 ALA A N 1
ATOM 699 C CA . ALA A 1 92 ? 8.818 11.671 17.030 1.00 93.56 92 ALA A CA 1
ATOM 700 C C . ALA A 1 92 ? 8.693 12.646 15.857 1.00 93.56 92 ALA A C 1
ATOM 702 O O . ALA A 1 92 ? 9.035 12.310 14.720 1.00 93.56 92 ALA A O 1
ATOM 703 N N . THR A 1 93 ? 8.214 13.853 16.135 1.00 93.12 93 THR A N 1
ATOM 704 C CA . THR A 1 93 ? 8.040 14.905 15.137 1.00 93.12 93 THR A CA 1
ATOM 705 C C . THR A 1 93 ? 9.355 15.279 14.470 1.00 93.12 93 THR A C 1
ATOM 707 O O . THR A 1 93 ? 10.367 15.475 15.146 1.00 93.12 93 THR A O 1
ATOM 710 N N . PHE A 1 94 ? 9.338 15.487 13.152 1.00 85.25 94 PHE A N 1
ATOM 711 C CA . PHE A 1 94 ? 10.476 16.084 12.461 1.00 85.25 94 PHE A CA 1
ATOM 712 C C . PHE A 1 94 ? 10.083 16.742 11.128 1.00 85.25 94 PHE A C 1
ATOM 714 O O . PHE A 1 94 ? 9.567 16.056 10.248 1.00 85.25 94 PHE A O 1
ATOM 721 N N . PRO A 1 95 ? 10.396 18.030 10.894 1.00 91.56 95 PRO A N 1
ATOM 722 C CA . PRO A 1 95 ? 10.529 19.131 11.854 1.00 91.56 95 PRO A CA 1
ATOM 723 C C . PRO A 1 95 ? 9.194 19.864 12.123 1.00 91.56 95 PRO A C 1
ATOM 725 O O . PRO A 1 95 ? 9.175 20.785 12.933 1.00 91.56 95 PRO A O 1
ATOM 728 N N . TYR A 1 96 ? 8.100 19.480 11.451 1.00 92.88 96 TYR A N 1
ATOM 729 C CA . TYR A 1 96 ? 6.809 20.181 11.485 1.00 92.88 96 TYR A CA 1
ATOM 730 C C . TYR A 1 96 ? 5.701 19.290 12.075 1.00 92.88 96 TYR A C 1
ATOM 732 O O . TYR A 1 96 ? 5.299 18.329 11.413 1.00 92.88 96 TYR A O 1
ATOM 740 N N . PRO A 1 97 ? 5.189 19.587 13.287 1.00 89.12 97 PRO A N 1
ATOM 741 C CA . PRO A 1 97 ? 4.046 18.880 13.879 1.00 89.12 97 PRO A CA 1
ATOM 742 C C . PRO A 1 97 ? 2.823 18.833 12.968 1.00 89.12 97 PRO A C 1
ATOM 744 O O . PRO A 1 97 ? 2.120 17.826 12.894 1.00 89.12 97 PRO A O 1
ATOM 747 N N . GLU A 1 98 ? 2.610 19.899 12.203 1.00 93.88 98 GLU A N 1
ATOM 748 C CA . GLU A 1 98 ? 1.476 20.069 11.302 1.00 93.88 98 GLU A CA 1
ATOM 749 C C . GLU A 1 98 ? 1.486 19.080 10.134 1.00 93.88 98 GLU A C 1
ATOM 751 O O . GLU A 1 98 ? 0.497 18.983 9.418 1.00 93.88 98 GLU A O 1
ATOM 756 N N . TYR A 1 99 ? 2.578 18.338 9.923 1.00 92.12 99 TYR A N 1
ATOM 757 C CA . TYR A 1 99 ? 2.626 17.292 8.906 1.00 92.12 99 TYR A CA 1
ATOM 758 C C . TYR A 1 99 ? 1.853 16.029 9.315 1.00 92.12 99 TYR A C 1
ATOM 760 O O . TYR A 1 99 ? 1.380 15.295 8.449 1.00 92.12 99 TYR A O 1
ATOM 768 N N . SER A 1 100 ? 1.727 15.737 10.614 1.00 93.31 100 SER A N 1
ATOM 769 C CA . SER A 1 100 ? 1.037 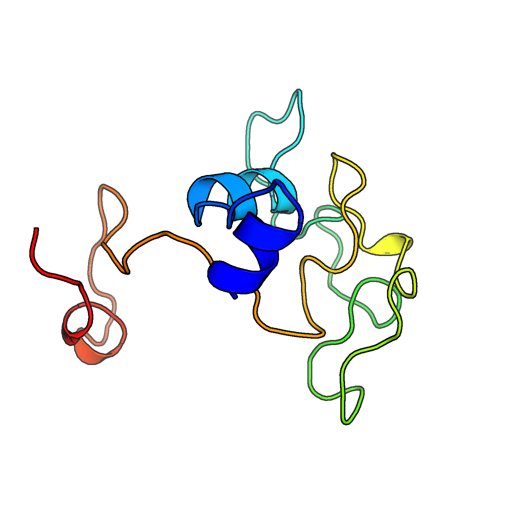14.520 11.072 1.00 93.31 100 SER A CA 1
ATOM 770 C C . SER A 1 100 ? 0.290 14.695 12.388 1.00 93.31 100 SER A C 1
ATOM 772 O O . SER A 1 100 ? -0.875 14.325 12.464 1.00 93.31 100 SER A O 1
ATOM 774 N N . GLU A 1 101 ? 0.918 15.274 13.412 1.00 92.31 101 GLU A N 1
ATOM 775 C CA . GLU A 1 101 ? 0.399 15.239 14.787 1.00 92.31 101 GLU A CA 1
ATOM 776 C C . GLU A 1 101 ? -0.986 15.847 14.934 1.00 92.31 101 GLU A C 1
ATOM 778 O O . GLU A 1 101 ? -1.846 15.290 15.607 1.00 92.31 101 GLU A O 1
ATOM 783 N N . VAL A 1 102 ? -1.213 16.971 14.260 1.00 93.25 102 VAL A N 1
ATOM 784 C CA . VAL A 1 102 ? -2.487 17.699 14.318 1.00 93.25 102 VAL A CA 1
ATOM 785 C C . VAL A 1 102 ? -3.648 16.939 13.669 1.00 93.25 102 VAL A C 1
ATOM 787 O O . VAL A 1 102 ? -4.796 17.357 13.803 1.00 93.25 102 VAL A O 1
ATOM 790 N N . PHE A 1 103 ? -3.356 15.853 12.948 1.00 93.25 103 PHE A N 1
ATOM 791 C CA . PHE A 1 103 ? -4.336 14.999 12.285 1.00 93.25 103 PHE A CA 1
ATOM 792 C C . PHE A 1 103 ? -4.496 13.636 12.958 1.00 93.25 103 PHE A C 1
ATOM 794 O O . PHE A 1 103 ? -5.324 12.850 12.497 1.00 93.25 103 PHE A O 1
ATOM 801 N N . PHE A 1 104 ? -3.713 13.325 13.999 1.00 94.12 104 PHE A N 1
ATOM 802 C CA . PHE A 1 104 ? -3.903 12.074 14.721 1.00 94.12 104 PHE A CA 1
ATOM 803 C C . PHE A 1 104 ? -5.279 12.053 15.376 1.00 94.12 104 PHE A C 1
ATOM 805 O O . PHE A 1 104 ? -5.703 13.021 16.006 1.00 94.12 104 PHE A O 1
ATOM 812 N N . GLU A 1 105 ? -5.980 10.938 15.207 1.00 87.56 105 GLU A N 1
ATOM 813 C CA . GLU A 1 105 ? -7.262 10.740 15.867 1.00 87.56 105 GLU A CA 1
ATOM 814 C C . GLU A 1 105 ? -7.048 10.493 17.364 1.00 87.56 105 GLU A C 1
ATOM 816 O O . GLU A 1 105 ? -6.124 9.772 17.756 1.00 87.56 105 GLU A O 1
ATOM 821 N N . ASP A 1 106 ? -7.915 11.085 18.193 1.00 73.94 106 ASP A N 1
ATOM 822 C CA . ASP A 1 106 ? -7.908 10.856 19.637 1.00 73.94 106 ASP A CA 1
ATOM 823 C C . ASP A 1 106 ? -8.072 9.348 19.946 1.00 73.94 106 ASP A C 1
ATOM 825 O O . ASP A 1 106 ? -8.832 8.654 19.249 1.00 73.94 106 ASP A O 1
ATOM 829 N N . PRO A 1 107 ? -7.364 8.830 20.969 1.00 59.66 107 PRO A N 1
ATOM 830 C CA . PRO A 1 107 ? -7.434 7.425 21.366 1.00 59.66 107 PRO A CA 1
ATOM 831 C C . PRO A 1 107 ? -8.826 6.983 21.845 1.00 59.66 107 PRO A C 1
ATOM 833 O O . PRO A 1 107 ? -9.540 7.786 22.490 1.00 59.66 107 PRO A O 1
#

Foldseek 3Di:
DQVVQVVVVHGFAAPVRLQCQFFHAPPDPDTAPGQLHPDDDDPLQEADDCPDPAADPPPSRQSNHHNVSDGHSPYRDDGDHPDFQADDVPDDDPPDCVVRVVRHDDD

Radius of gyration: 15.83 Å; Cα contacts (8 Å, |Δi|>4): 131; chains: 1; bounding box: 37×36×38 Å

Nearest PDB structures (foldseek):
  4x8e-assembly2_B  TM=9.791E-01  e=1.084E-08  Mycolicibacterium thermoresistibile ATCC 19527
  8u41-assembly1_A  TM=8.931E-01  e=4.801E-05  Vreelandella halophila
  8ux5-assembly2_B  TM=8.932E-01  e=4.801E-05  Vreelandella halophila
  8u42-assembly1_A  TM=8.980E-01  e=1.220E-04  Vreelandella halophila

Secondary structure (DSSP, 8-state):
-HHHHHHTT--PPPHHHHHHHHH--TT-SS--SBTTBSSPP-TTT---TTSSSSPPPTTS-GGG--TTS----SSSSPPP-S----PPTT----S-GGGTGGGPPP-

Mean predicted aligned error: 3.61 Å

Sequence (107 aa):
AEAFASFAGGRLPTEAEWEKAASWGPDATTPRPYPWGSSQPTARHANIAHDRWGPAPVGSYPGGASAYGVEQLLGDVYEWTSSRFTPYPGYATFPYPEYSEVFFEDP

pLDDT: mean 94.66, std 5.74, range [59.66, 98.69]